Protein AF-A0A9E5IP10-F1 (afdb_monomer_lite)

Secondary structure (DSSP, 8-state):
------------SS-SS-BSTTS---HHHHHHHHHHHHHTTS---SS---SS--HHHHHHHHHHHHHTT---SS-B-TT-HHHHHHHHHHHHS--PPP-

Sequence (99 aa):
MEPGHMPAPNPHTALGASVGNEQTNAHADILWVKQALRDLGRYNPQRETLPFIDRMLLEAVRAYQRDRGLRVDGLLRPGGPTEACLRVECARVPRRPLP

Structure (mmCIF, N/CA/C/O backbone):
data_AF-A0A9E5IP10-F1
#
_entry.id   AF-A0A9E5IP10-F1
#
loop_
_atom_site.group_PDB
_atom_site.id
_atom_site.type_symbol
_atom_site.label_atom_id
_atom_site.label_alt_id
_atom_site.label_comp_id
_atom_site.label_asym_id
_atom_site.label_entity_id
_atom_site.label_seq_id
_atom_site.pdbx_PDB_ins_code
_atom_site.Cartn_x
_atom_site.Cartn_y
_atom_site.Cartn_z
_atom_site.occupancy
_atom_site.B_iso_or_equiv
_atom_site.auth_seq_id
_atom_site.auth_comp_id
_atom_site.auth_asym_id
_atom_site.auth_atom_id
_atom_site.pdbx_PDB_model_num
ATOM 1 N N . MET A 1 1 ? 2.304 -13.211 -32.927 1.00 40.53 1 MET A N 1
ATOM 2 C CA . MET A 1 1 ? 2.739 -11.917 -32.363 1.00 40.53 1 MET A CA 1
ATOM 3 C C . MET A 1 1 ? 1.469 -11.136 -32.098 1.00 40.53 1 MET A C 1
ATOM 5 O O . MET A 1 1 ? 0.900 -10.600 -33.037 1.00 40.53 1 MET A O 1
ATOM 9 N N . GLU A 1 2 ? 0.937 -11.209 -30.882 1.00 40.22 2 GLU A N 1
ATOM 10 C CA . GLU A 1 2 ? -0.307 -10.512 -30.545 1.00 40.22 2 GLU A CA 1
ATOM 11 C C . GLU A 1 2 ? 0.037 -9.066 -30.155 1.00 40.22 2 GLU A C 1
ATOM 13 O O . GLU A 1 2 ? 0.962 -8.867 -29.361 1.00 40.22 2 GLU A O 1
ATOM 18 N N . PRO A 1 3 ? -0.611 -8.049 -30.749 1.00 45.84 3 PRO A N 1
ATOM 19 C CA . PRO A 1 3 ? -0.337 -6.656 -30.426 1.00 45.84 3 PRO A CA 1
ATOM 20 C C . PRO A 1 3 ? -0.718 -6.403 -28.968 1.00 45.84 3 PRO A C 1
ATOM 22 O O . PRO A 1 3 ? -1.799 -6.794 -28.533 1.00 45.84 3 PRO A O 1
ATOM 25 N N . GLY A 1 4 ? 0.198 -5.774 -28.226 1.00 44.62 4 GLY A N 1
ATOM 26 C CA . GLY A 1 4 ? 0.078 -5.484 -26.802 1.00 44.62 4 GLY A CA 1
ATOM 27 C C . GLY A 1 4 ? -1.271 -4.866 -26.463 1.00 44.62 4 GLY A C 1
ATOM 28 O O . GLY A 1 4 ? -1.486 -3.668 -26.642 1.00 44.62 4 GLY A O 1
ATOM 29 N N . HIS A 1 5 ? -2.171 -5.711 -25.969 1.00 46.91 5 HIS A N 1
ATOM 30 C CA . HIS A 1 5 ? -3.415 -5.318 -25.345 1.00 46.91 5 HIS A CA 1
ATOM 31 C C . HIS A 1 5 ? -3.013 -4.528 -24.102 1.00 46.91 5 HIS A C 1
ATOM 33 O O . HIS A 1 5 ? -2.677 -5.110 -23.077 1.00 46.91 5 HIS A O 1
ATOM 39 N N . MET A 1 6 ? -2.949 -3.203 -24.213 1.00 40.62 6 MET A N 1
ATOM 40 C CA . MET A 1 6 ? -3.020 -2.328 -23.051 1.00 40.62 6 MET A CA 1
ATOM 41 C C . MET A 1 6 ? -4.416 -2.573 -22.480 1.00 40.62 6 MET A C 1
ATOM 43 O O . MET A 1 6 ? -5.383 -2.146 -23.118 1.00 40.62 6 MET A O 1
ATOM 47 N N . PRO A 1 7 ? -4.583 -3.306 -21.362 1.00 40.91 7 PRO A N 1
ATOM 48 C CA . PRO A 1 7 ? -5.906 -3.399 -20.786 1.00 40.91 7 PRO A CA 1
ATOM 49 C C . PRO A 1 7 ? -6.310 -1.972 -20.409 1.00 40.91 7 PRO A C 1
ATOM 51 O O . PRO A 1 7 ? -5.558 -1.257 -19.739 1.00 40.91 7 PRO A O 1
ATOM 54 N N . ALA A 1 8 ? -7.496 -1.553 -20.854 1.00 40.09 8 ALA A N 1
ATOM 55 C CA . ALA A 1 8 ? -8.206 -0.428 -20.258 1.00 40.09 8 ALA A CA 1
ATOM 56 C C . ALA A 1 8 ? -8.154 -0.556 -18.719 1.00 40.09 8 ALA A C 1
ATOM 58 O O . ALA A 1 8 ? -7.968 -1.673 -18.221 1.00 40.09 8 ALA A O 1
ATOM 59 N N . PRO A 1 9 ? -8.318 0.527 -17.937 1.00 41.19 9 PRO A N 1
ATOM 60 C CA . PRO A 1 9 ? -8.464 0.416 -16.491 1.00 41.19 9 PRO A CA 1
ATOM 61 C C . PRO A 1 9 ? -9.759 -0.348 -16.175 1.00 41.19 9 PRO A C 1
AT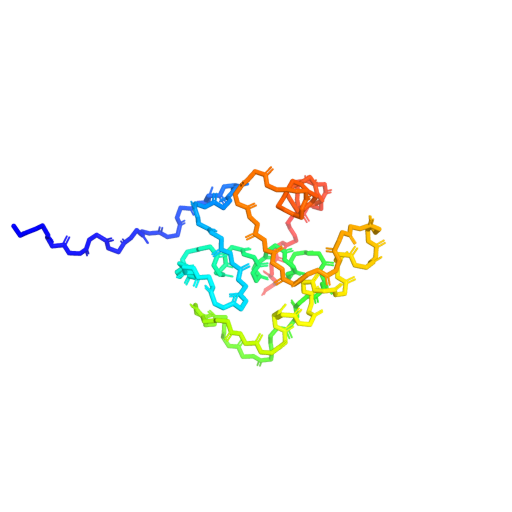OM 63 O O . PRO A 1 9 ? -10.796 0.228 -15.866 1.00 41.19 9 PRO A O 1
ATOM 66 N N . ASN A 1 10 ? -9.711 -1.673 -16.283 1.00 43.12 10 ASN A N 1
ATOM 67 C CA . ASN A 1 10 ? -10.704 -2.559 -15.733 1.00 43.12 10 ASN A CA 1
ATOM 68 C C . ASN A 1 10 ? -10.699 -2.291 -14.227 1.00 43.12 10 ASN A C 1
ATOM 70 O O . ASN A 1 10 ? -9.617 -2.212 -13.628 1.00 43.12 10 ASN A O 1
ATOM 74 N N . PRO A 1 11 ? -11.870 -2.164 -13.585 1.00 49.56 11 PRO A N 1
ATOM 75 C CA . PRO A 1 11 ? -11.959 -2.141 -12.139 1.00 49.56 11 PRO A CA 1
ATOM 76 C C . PRO A 1 11 ? -11.663 -3.557 -11.641 1.00 49.56 11 PRO A C 1
ATOM 78 O O . PRO A 1 11 ? -12.557 -4.266 -11.178 1.00 49.56 11 PRO A O 1
ATOM 81 N N . HIS A 1 12 ? -10.411 -4.006 -11.763 1.00 58.41 12 HIS A N 1
ATOM 82 C CA . HIS A 1 12 ? -9.961 -5.199 -11.079 1.00 58.41 12 HIS A CA 1
ATOM 83 C C . HIS A 1 12 ? -10.220 -4.902 -9.615 1.00 58.41 12 HIS A C 1
ATOM 85 O O . HIS A 1 12 ? -9.605 -4.033 -9.016 1.00 58.41 12 HIS A O 1
ATOM 91 N N . THR A 1 13 ? -11.233 -5.541 -9.049 1.00 63.28 13 THR A N 1
ATOM 92 C CA . THR A 1 13 ? -11.585 -5.329 -7.647 1.00 63.28 13 THR A CA 1
ATOM 93 C C . THR A 1 13 ? -10.568 -6.055 -6.756 1.00 63.28 13 THR A C 1
ATOM 95 O O . THR A 1 13 ? -10.793 -6.143 -5.565 1.00 63.28 13 THR A O 1
ATOM 98 N N . ALA A 1 14 ? -9.483 -6.596 -7.326 1.00 73.19 14 ALA A N 1
ATOM 99 C CA . ALA A 1 14 ? -8.469 -7.465 -6.743 1.00 73.19 14 ALA A CA 1
ATOM 100 C C . ALA A 1 14 ? -7.149 -7.333 -7.524 1.00 73.19 14 ALA A C 1
ATOM 102 O O . ALA A 1 14 ? -7.159 -6.837 -8.652 1.00 73.19 14 ALA A O 1
ATOM 103 N N . LEU A 1 15 ? -6.044 -7.814 -6.948 1.00 82.44 15 LEU A N 1
ATOM 104 C CA . LEU A 1 15 ? -4.741 -7.832 -7.613 1.00 82.44 15 LEU A CA 1
ATOM 105 C C . LEU A 1 15 ? -4.639 -9.012 -8.587 1.00 82.44 15 LEU A C 1
ATOM 107 O O . LEU A 1 15 ? -5.039 -10.128 -8.253 1.00 82.44 15 LEU A O 1
ATOM 111 N N . GLY A 1 16 ? -4.066 -8.779 -9.766 1.00 82.75 16 GLY A N 1
ATOM 112 C CA . GLY A 1 16 ? -3.677 -9.829 -10.712 1.00 82.75 16 GLY A CA 1
ATOM 113 C C . GLY A 1 16 ? -2.271 -10.368 -10.440 1.00 82.75 16 GLY A C 1
ATOM 114 O O . GLY A 1 16 ? -2.030 -11.571 -10.535 1.00 82.75 16 GLY A O 1
ATOM 115 N N . ALA A 1 17 ? -1.346 -9.491 -10.051 1.00 85.50 17 ALA A N 1
ATOM 116 C CA . ALA A 1 17 ? 0.018 -9.828 -9.676 1.00 85.50 17 ALA A CA 1
ATOM 117 C C . ALA A 1 17 ? 0.421 -9.163 -8.354 1.00 85.50 17 ALA A C 1
ATOM 119 O O . ALA A 1 17 ? -0.229 -8.256 -7.838 1.00 85.50 17 ALA A O 1
ATOM 120 N N . SER A 1 18 ? 1.524 -9.637 -7.775 1.00 87.25 18 SER A N 1
ATOM 121 C CA . SER A 1 18 ? 2.032 -9.044 -6.538 1.00 87.25 18 SER A CA 1
ATOM 122 C C . SER A 1 18 ? 2.633 -7.656 -6.788 1.00 87.25 18 SER A C 1
ATOM 124 O O . SER A 1 18 ? 3.329 -7.440 -7.783 1.00 87.25 18 SER A O 1
ATOM 126 N N . VAL A 1 19 ? 2.415 -6.749 -5.837 1.00 89.06 19 VAL A N 1
ATOM 127 C CA . VAL A 1 19 ? 2.879 -5.355 -5.841 1.00 89.06 19 VAL A CA 1
ATOM 128 C C . VAL A 1 19 ? 3.807 -5.146 -4.649 1.00 89.06 19 VAL A C 1
ATOM 130 O O . VAL A 1 19 ? 3.457 -5.502 -3.527 1.00 89.06 19 VAL A O 1
ATOM 133 N N . GLY A 1 20 ? 4.988 -4.575 -4.869 1.00 88.69 20 GLY A N 1
ATOM 134 C CA . GLY A 1 20 ? 5.984 -4.347 -3.821 1.00 88.69 20 GLY A CA 1
ATOM 135 C C . GLY A 1 20 ? 7.417 -4.427 -4.342 1.00 88.69 20 GLY A C 1
ATOM 136 O O . GLY A 1 20 ? 7.645 -4.590 -5.540 1.00 88.69 20 GLY A O 1
ATOM 137 N N . ASN A 1 21 ? 8.404 -4.298 -3.454 1.00 87.62 21 ASN A N 1
ATOM 138 C CA . ASN A 1 21 ? 9.808 -4.398 -3.861 1.00 87.62 21 ASN A CA 1
ATOM 139 C C . ASN A 1 21 ? 10.085 -5.767 -4.503 1.00 87.62 21 ASN A C 1
ATOM 141 O O . ASN A 1 21 ? 9.647 -6.775 -3.960 1.00 87.62 21 ASN A O 1
ATOM 145 N N . GLU A 1 22 ? 10.783 -5.783 -5.642 1.00 86.25 22 GLU A N 1
ATOM 146 C CA . GLU A 1 22 ? 11.186 -7.012 -6.358 1.00 86.25 22 GLU A CA 1
ATOM 147 C C . GLU A 1 22 ? 10.029 -7.903 -6.857 1.00 86.25 22 GLU A C 1
ATOM 149 O O . GLU A 1 22 ? 10.236 -9.054 -7.231 1.00 86.25 22 GLU A O 1
ATOM 154 N N . GLN A 1 23 ? 8.806 -7.369 -6.927 1.00 89.25 23 GLN A N 1
ATOM 155 C CA . GLN A 1 23 ? 7.647 -8.078 -7.473 1.00 89.25 23 GLN A CA 1
ATOM 156 C C . GLN A 1 23 ? 7.368 -7.719 -8.942 1.00 89.25 23 GLN A C 1
ATOM 158 O O . GLN A 1 23 ? 7.952 -6.790 -9.500 1.00 89.25 23 GLN A O 1
ATOM 163 N N . THR A 1 24 ? 6.419 -8.438 -9.556 1.00 89.56 24 THR A N 1
ATOM 164 C CA . THR A 1 24 ? 5.952 -8.208 -10.935 1.00 89.56 24 THR A CA 1
ATOM 165 C C . THR A 1 24 ? 5.529 -6.767 -11.178 1.00 89.56 24 THR A C 1
ATOM 167 O O . THR A 1 24 ? 5.809 -6.243 -12.251 1.00 89.56 24 THR A O 1
ATOM 170 N N . ASN A 1 25 ? 4.882 -6.127 -10.192 1.00 86.25 25 ASN A N 1
ATOM 171 C CA . ASN A 1 25 ? 4.579 -4.697 -10.244 1.00 86.25 25 ASN A CA 1
ATOM 172 C C . ASN A 1 25 ? 3.828 -4.307 -11.526 1.00 86.25 25 ASN A C 1
ATOM 174 O O . ASN A 1 25 ? 4.178 -3.343 -12.206 1.00 86.25 25 ASN A O 1
ATOM 178 N N . ALA A 1 26 ? 2.794 -5.081 -11.870 1.00 87.69 26 ALA A N 1
ATOM 179 C CA . ALA A 1 26 ? 2.000 -4.801 -13.054 1.00 87.69 26 ALA A CA 1
ATOM 180 C C . ALA A 1 26 ? 1.358 -3.411 -12.936 1.00 87.69 26 ALA A C 1
ATOM 182 O O . ALA A 1 26 ? 0.815 -3.043 -11.892 1.00 87.69 26 ALA A O 1
ATOM 183 N N . HIS A 1 27 ? 1.401 -2.641 -14.023 1.00 87.81 27 HIS A N 1
ATOM 184 C CA . HIS A 1 27 ? 0.928 -1.256 -14.042 1.00 87.81 27 HIS A CA 1
ATOM 185 C C . HIS A 1 27 ? -0.513 -1.112 -13.532 1.00 87.81 27 HIS A C 1
ATOM 187 O O . HIS A 1 27 ? -0.796 -0.226 -12.728 1.00 87.81 27 HIS A O 1
ATOM 193 N N . ALA A 1 28 ? -1.412 -2.009 -13.951 1.00 83.69 28 ALA A N 1
ATOM 194 C CA . ALA A 1 28 ? -2.810 -1.999 -13.523 1.00 83.69 28 ALA A CA 1
ATOM 195 C C . ALA A 1 28 ? -2.961 -2.213 -12.006 1.00 83.69 28 ALA A C 1
ATOM 197 O O . ALA A 1 28 ? -3.753 -1.521 -11.366 1.00 83.69 28 ALA A O 1
ATOM 198 N N . ASP A 1 29 ? -2.166 -3.114 -11.426 1.00 86.88 29 ASP A N 1
ATOM 199 C CA . ASP A 1 29 ? -2.185 -3.401 -9.993 1.00 86.88 29 ASP A CA 1
ATOM 200 C C . ASP A 1 29 ? -1.630 -2.224 -9.184 1.00 86.88 29 ASP A C 1
ATOM 202 O O . ASP A 1 29 ? -2.223 -1.820 -8.187 1.00 86.88 29 ASP A O 1
ATOM 206 N N . ILE A 1 30 ? -0.539 -1.600 -9.640 1.00 88.81 30 ILE A N 1
ATOM 207 C CA . ILE A 1 30 ? 0.022 -0.405 -8.992 1.00 88.81 30 ILE A CA 1
ATOM 208 C C . ILE A 1 30 ? -1.007 0.724 -8.954 1.00 88.81 30 ILE A C 1
ATOM 210 O O . ILE A 1 30 ? -1.219 1.334 -7.903 1.00 88.81 30 ILE A O 1
ATOM 214 N N . LEU A 1 31 ? -1.650 1.004 -10.091 1.00 87.75 31 LEU A N 1
ATOM 215 C CA . LEU A 1 31 ? -2.679 2.039 -10.181 1.00 87.75 31 LEU A CA 1
ATOM 216 C C . LEU A 1 31 ? -3.857 1.725 -9.259 1.00 87.75 31 LEU A C 1
ATOM 218 O O . LEU A 1 31 ? -4.340 2.620 -8.563 1.00 87.75 31 LEU A O 1
ATOM 222 N N . TRP A 1 32 ? -4.274 0.460 -9.193 1.00 86.50 32 TRP A N 1
ATOM 223 C CA . TRP A 1 32 ? -5.328 0.031 -8.285 1.00 86.50 32 TRP A CA 1
ATOM 224 C C . TRP A 1 32 ? -4.959 0.262 -6.815 1.00 86.50 32 TRP A C 1
ATOM 226 O O . TRP A 1 32 ? -5.739 0.872 -6.085 1.00 86.50 32 TRP A O 1
ATOM 236 N N . VAL A 1 33 ? -3.759 -0.143 -6.378 1.00 88.81 33 VAL A N 1
ATOM 237 C CA . VAL A 1 33 ? -3.313 0.049 -4.985 1.00 88.81 33 VAL A CA 1
ATOM 238 C C . VAL A 1 33 ? -3.229 1.533 -4.638 1.00 88.81 33 VAL A C 1
ATOM 240 O O . VAL A 1 33 ? -3.723 1.946 -3.586 1.00 88.81 33 VAL A O 1
ATOM 243 N N . LYS A 1 34 ? -2.650 2.354 -5.523 1.00 88.69 34 LYS A N 1
ATOM 244 C CA . LYS A 1 34 ? -2.590 3.812 -5.342 1.00 88.69 34 LYS A CA 1
ATOM 245 C C . LYS A 1 34 ? -3.990 4.404 -5.198 1.00 88.69 34 LYS A C 1
ATOM 247 O O . LYS A 1 34 ? -4.229 5.204 -4.294 1.00 88.69 34 LYS A O 1
ATOM 252 N N . GLN A 1 35 ? -4.925 3.982 -6.047 1.00 85.62 35 GLN A N 1
ATOM 253 C CA . GLN A 1 35 ? -6.301 4.463 -6.013 1.00 85.62 35 GLN A CA 1
ATOM 254 C C . GLN A 1 35 ? -7.049 4.013 -4.750 1.00 85.62 35 GLN A C 1
ATOM 256 O O . GLN A 1 35 ? -7.757 4.826 -4.157 1.00 85.62 35 GLN A O 1
ATOM 261 N N . ALA A 1 36 ? -6.868 2.766 -4.308 1.00 86.56 36 ALA A N 1
ATOM 262 C CA . ALA A 1 36 ? -7.472 2.243 -3.084 1.00 86.56 36 ALA A CA 1
ATOM 263 C C . ALA A 1 36 ? -6.956 2.991 -1.847 1.00 86.56 36 ALA A C 1
ATOM 265 O O . ALA A 1 36 ? -7.737 3.462 -1.026 1.00 86.56 36 ALA A O 1
ATOM 266 N N . LEU A 1 37 ? -5.640 3.187 -1.733 1.00 87.81 37 LEU A N 1
ATOM 267 C CA . LEU A 1 37 ? -5.061 3.956 -0.629 1.00 87.81 37 LEU A CA 1
ATOM 268 C C . LEU A 1 37 ? -5.489 5.430 -0.661 1.00 87.81 37 LEU A C 1
ATOM 270 O O . LEU A 1 37 ? -5.644 6.039 0.398 1.00 87.81 37 LEU A O 1
ATOM 274 N N . ARG A 1 38 ? -5.697 6.004 -1.851 1.00 85.56 38 ARG A N 1
ATOM 275 C CA . ARG A 1 38 ? -6.215 7.367 -2.013 1.00 85.56 38 ARG A CA 1
ATOM 276 C C . ARG A 1 38 ? -7.657 7.499 -1.550 1.00 85.56 38 ARG A C 1
ATOM 278 O O . ARG A 1 38 ? -7.967 8.455 -0.848 1.00 85.56 38 ARG A O 1
ATOM 285 N N . ASP A 1 39 ? -8.510 6.547 -1.909 1.00 83.25 39 ASP A N 1
ATOM 286 C CA . ASP A 1 39 ? -9.911 6.501 -1.475 1.00 83.25 39 ASP A CA 1
ATOM 287 C C . ASP A 1 39 ? -10.023 6.414 0.058 1.00 83.25 39 ASP A C 1
ATOM 289 O O . ASP A 1 39 ? -10.832 7.100 0.675 1.00 83.25 39 ASP A O 1
ATOM 293 N N . LEU A 1 40 ? -9.095 5.691 0.693 1.00 83.62 40 LEU A N 1
ATOM 294 C CA . LEU A 1 40 ? -8.959 5.634 2.152 1.00 83.62 40 LEU A CA 1
ATOM 295 C C . LEU A 1 40 ? -8.302 6.880 2.782 1.00 83.62 40 LEU A C 1
ATOM 297 O O . LEU A 1 40 ? -8.092 6.911 3.996 1.00 83.62 40 LEU A O 1
ATOM 301 N N . GLY A 1 41 ? -7.915 7.885 1.988 1.00 84.44 41 GLY A N 1
ATOM 302 C CA . GLY A 1 41 ? -7.221 9.090 2.458 1.00 84.44 41 GLY A CA 1
ATOM 303 C C . GLY A 1 41 ? -5.790 8.847 2.957 1.00 84.44 41 GLY A C 1
ATOM 304 O O . GLY A 1 41 ? -5.219 9.696 3.637 1.00 84.44 41 GLY A O 1
ATOM 305 N N . ARG A 1 42 ? -5.202 7.686 2.648 1.00 79.50 42 ARG A N 1
ATOM 306 C CA . ARG A 1 42 ? -3.858 7.264 3.087 1.00 79.50 42 ARG A CA 1
ATOM 307 C C . ARG A 1 42 ? -2.772 7.514 2.037 1.00 79.50 42 ARG A C 1
ATOM 309 O O . ARG A 1 42 ? -1.591 7.416 2.357 1.00 79.50 42 ARG A O 1
ATOM 316 N N . TYR A 1 43 ? -3.150 7.831 0.800 1.00 78.06 43 TYR A N 1
ATOM 317 C CA . TYR A 1 43 ? -2.229 8.161 -0.287 1.00 78.06 43 TYR A CA 1
ATOM 318 C C . TYR A 1 43 ? -2.722 9.398 -1.036 1.00 78.06 43 TYR A C 1
ATOM 320 O O . TYR A 1 43 ? -3.751 9.361 -1.703 1.00 78.06 43 TYR A O 1
ATOM 328 N N . ASN A 1 44 ? -1.988 10.503 -0.927 1.00 74.50 44 ASN A N 1
ATOM 329 C CA . ASN A 1 44 ? -2.310 11.736 -1.636 1.00 74.50 44 ASN A CA 1
ATOM 330 C C . ASN A 1 44 ? -1.125 12.129 -2.523 1.00 74.50 44 ASN A C 1
ATOM 332 O O . ASN A 1 44 ? -0.192 12.778 -2.040 1.00 74.50 44 ASN A O 1
ATOM 336 N N . PRO A 1 45 ? -1.111 11.709 -3.798 1.00 67.31 45 PRO A N 1
ATOM 337 C CA . PRO A 1 45 ? -0.012 12.058 -4.671 1.00 67.31 45 PRO A CA 1
ATOM 338 C C . PRO A 1 45 ? -0.109 13.555 -4.994 1.00 67.31 45 PRO A C 1
ATOM 340 O O . PRO A 1 45 ? -1.144 14.048 -5.433 1.00 67.31 45 PRO A O 1
ATOM 343 N N . GLN A 1 46 ? 0.980 14.297 -4.781 1.00 62.69 46 GLN A N 1
ATOM 344 C CA . GLN A 1 46 ? 1.065 15.711 -5.181 1.00 62.69 46 GLN A CA 1
ATOM 345 C C . GLN A 1 46 ? 1.076 15.895 -6.712 1.00 62.69 46 GLN A C 1
ATOM 347 O O . GLN A 1 46 ? 1.025 17.021 -7.199 1.00 62.69 46 GLN A O 1
ATOM 352 N N . ARG A 1 47 ? 1.198 14.800 -7.472 1.00 63.31 47 ARG A N 1
ATOM 353 C CA . ARG A 1 47 ? 1.290 14.752 -8.936 1.00 63.31 47 ARG A CA 1
ATOM 354 C C . ARG A 1 47 ? 0.394 13.641 -9.484 1.00 63.31 47 ARG A C 1
ATOM 356 O O . ARG A 1 47 ? -0.213 12.891 -8.723 1.00 63.31 47 ARG A O 1
ATOM 363 N N . GLU A 1 48 ? 0.326 13.539 -10.806 1.00 70.06 48 GLU A N 1
ATOM 364 C CA . GLU A 1 48 ? -0.387 12.467 -11.499 1.00 70.06 48 GLU A CA 1
ATOM 365 C C . GLU A 1 48 ? 0.019 11.071 -10.985 1.00 70.06 48 GLU A C 1
ATOM 367 O O . GLU A 1 48 ? 1.175 10.816 -10.637 1.00 70.06 48 GLU A O 1
ATOM 372 N N . THR A 1 49 ? -0.959 10.166 -10.897 1.00 71.88 49 THR A N 1
ATOM 373 C CA . THR A 1 49 ? -0.748 8.800 -10.404 1.00 71.88 49 THR A CA 1
ATOM 374 C C . THR A 1 49 ? -0.051 7.980 -11.484 1.00 71.88 49 THR A C 1
ATOM 376 O O . THR A 1 49 ? -0.696 7.435 -12.373 1.00 71.88 49 THR A O 1
ATOM 379 N N . LEU A 1 50 ? 1.276 7.894 -11.407 1.00 78.88 50 LEU A N 1
ATOM 380 C CA . LEU A 1 50 ? 2.063 7.095 -12.343 1.00 78.88 50 LEU A CA 1
ATOM 381 C C . LEU A 1 50 ? 1.965 5.590 -12.024 1.00 78.88 50 LEU A C 1
ATOM 383 O O . LEU A 1 50 ? 1.896 5.226 -10.845 1.00 78.88 50 LEU A O 1
ATOM 387 N N . PRO A 1 51 ? 2.034 4.699 -13.028 1.00 81.50 51 PRO A N 1
ATOM 388 C CA . PRO A 1 51 ? 1.932 3.249 -12.852 1.00 81.50 51 PRO A CA 1
ATOM 389 C C . PRO A 1 51 ? 3.241 2.595 -12.365 1.00 81.50 51 PRO A C 1
ATOM 391 O O . PRO A 1 51 ? 3.556 1.476 -12.753 1.00 81.50 51 PRO A O 1
ATOM 394 N N . PHE A 1 52 ? 4.013 3.279 -11.516 1.00 82.81 52 PHE A N 1
ATOM 395 C CA . PHE A 1 52 ? 5.283 2.787 -10.973 1.00 82.81 52 PHE A CA 1
ATOM 396 C C . PHE A 1 52 ? 5.251 2.704 -9.448 1.00 82.81 52 PHE A C 1
ATOM 398 O O . PHE A 1 52 ? 4.531 3.453 -8.783 1.00 82.81 52 PHE A O 1
ATOM 405 N N . ILE A 1 53 ? 6.038 1.784 -8.889 1.00 85.00 53 ILE A N 1
ATOM 406 C CA . ILE A 1 53 ? 6.297 1.759 -7.452 1.00 85.00 53 ILE A CA 1
ATOM 407 C C . ILE A 1 53 ? 7.167 2.961 -7.101 1.00 85.00 53 ILE A C 1
ATOM 409 O O . ILE A 1 53 ? 8.262 3.130 -7.633 1.00 85.00 53 ILE A O 1
ATOM 413 N N . ASP A 1 54 ? 6.702 3.755 -6.147 1.00 86.75 54 ASP A N 1
ATOM 414 C CA . ASP A 1 54 ? 7.460 4.853 -5.565 1.00 86.75 54 ASP A CA 1
ATOM 415 C C . ASP A 1 54 ? 7.587 4.656 -4.054 1.00 86.75 54 ASP A C 1
ATOM 417 O O . ASP A 1 54 ? 6.799 3.948 -3.418 1.00 86.75 54 ASP A O 1
ATOM 421 N N . ARG A 1 55 ? 8.586 5.313 -3.455 1.00 87.50 55 ARG A N 1
ATOM 422 C CA . ARG A 1 55 ? 8.843 5.229 -2.011 1.00 87.50 55 ARG A CA 1
ATOM 423 C C . ARG A 1 55 ? 7.591 5.556 -1.192 1.00 87.50 55 ARG A C 1
ATOM 425 O O . ARG A 1 55 ? 7.270 4.820 -0.265 1.00 87.50 55 ARG A O 1
ATOM 432 N N . MET A 1 56 ? 6.850 6.588 -1.602 1.00 87.19 56 MET A N 1
ATOM 433 C CA . MET A 1 56 ? 5.606 7.012 -0.957 1.00 87.19 56 MET A CA 1
ATOM 434 C C . MET A 1 56 ? 4.539 5.912 -0.970 1.00 87.19 56 MET A C 1
ATOM 436 O O . MET A 1 56 ? 3.877 5.699 0.042 1.00 87.19 56 MET A O 1
ATOM 440 N N . LEU A 1 57 ? 4.388 5.187 -2.085 1.00 88.38 57 LEU A N 1
ATOM 441 C CA . LEU A 1 57 ? 3.471 4.051 -2.157 1.00 88.38 57 LEU A CA 1
ATOM 442 C C . LEU A 1 57 ? 3.896 2.949 -1.179 1.00 88.38 57 LEU A C 1
ATOM 444 O O . LEU A 1 57 ? 3.077 2.483 -0.394 1.00 88.38 57 LEU A O 1
ATOM 448 N N . LEU A 1 58 ? 5.176 2.566 -1.172 1.00 90.62 58 LEU A N 1
ATOM 449 C CA . LEU A 1 58 ? 5.678 1.527 -0.264 1.00 90.62 58 LEU A CA 1
ATOM 450 C C . LEU A 1 58 ? 5.522 1.917 1.213 1.00 90.62 58 LEU A C 1
ATOM 452 O O . LEU A 1 58 ? 5.202 1.077 2.052 1.00 90.62 58 LEU A O 1
ATOM 456 N N . GLU A 1 59 ? 5.753 3.185 1.549 1.00 91.44 59 GLU A N 1
ATOM 457 C CA . GLU A 1 59 ? 5.527 3.716 2.895 1.00 91.44 59 GLU A CA 1
ATOM 458 C C . GLU A 1 59 ? 4.043 3.694 3.272 1.00 91.44 59 GLU A C 1
ATOM 460 O O . GLU A 1 59 ? 3.715 3.233 4.364 1.00 91.44 59 GLU A O 1
ATOM 465 N N . ALA A 1 60 ? 3.144 4.086 2.364 1.00 90.94 60 ALA A N 1
ATOM 466 C CA . ALA A 1 60 ? 1.702 4.024 2.591 1.00 90.94 60 ALA A CA 1
ATOM 467 C C . ALA A 1 60 ? 1.208 2.581 2.800 1.00 90.94 60 ALA A C 1
ATOM 469 O O . ALA A 1 60 ? 0.421 2.330 3.713 1.00 90.94 60 ALA A O 1
ATOM 470 N N . VAL A 1 61 ? 1.715 1.618 2.022 1.00 92.44 61 VAL A N 1
ATOM 471 C CA . VAL A 1 61 ? 1.395 0.188 2.182 1.00 92.44 61 VAL A CA 1
ATOM 472 C C . VAL A 1 61 ? 1.874 -0.328 3.536 1.00 92.44 61 VAL A C 1
ATOM 474 O O . VAL A 1 61 ? 1.099 -0.942 4.265 1.00 92.44 61 VAL A O 1
ATOM 477 N N . ARG A 1 62 ? 3.124 -0.043 3.918 1.00 93.81 62 ARG A N 1
ATOM 478 C CA . ARG A 1 62 ? 3.664 -0.455 5.224 1.00 93.81 62 ARG A CA 1
ATOM 479 C C . ARG A 1 62 ? 2.910 0.186 6.387 1.00 93.81 62 ARG A C 1
ATOM 481 O O . ARG A 1 62 ? 2.600 -0.492 7.364 1.00 93.81 62 ARG A O 1
ATOM 488 N N . ALA A 1 63 ? 2.581 1.471 6.280 1.00 93.31 63 ALA A N 1
ATOM 489 C CA . ALA A 1 63 ? 1.785 2.173 7.279 1.00 93.31 63 ALA A CA 1
ATOM 490 C C . ALA A 1 63 ? 0.387 1.557 7.412 1.00 93.31 63 ALA A C 1
ATOM 492 O O . ALA A 1 63 ? -0.076 1.335 8.527 1.00 93.31 63 ALA A O 1
ATOM 493 N N . TYR A 1 64 ? -0.255 1.218 6.291 1.00 92.88 64 TYR A N 1
ATOM 494 C CA . TYR A 1 64 ? -1.547 0.537 6.277 1.00 92.88 64 TYR A CA 1
ATOM 495 C C . TYR A 1 64 ? -1.475 -0.854 6.917 1.00 92.88 64 TYR A C 1
ATOM 497 O O . TYR A 1 64 ? -2.288 -1.184 7.777 1.00 92.88 64 TYR A O 1
ATOM 505 N N . GLN A 1 65 ? -0.474 -1.659 6.555 1.00 94.88 65 GLN A N 1
ATOM 506 C CA . GLN A 1 65 ? -0.263 -2.972 7.162 1.00 94.88 65 GLN A CA 1
ATOM 507 C C . GLN A 1 65 ? -0.082 -2.859 8.679 1.00 94.88 65 GLN A C 1
ATOM 509 O O . GLN A 1 65 ? -0.719 -3.597 9.427 1.00 94.88 65 GLN A O 1
ATOM 514 N N . ARG A 1 66 ? 0.718 -1.892 9.142 1.00 95.31 66 ARG A N 1
ATOM 515 C CA . ARG A 1 66 ? 0.937 -1.634 10.570 1.00 95.31 66 ARG A CA 1
ATOM 516 C C . ARG A 1 66 ? -0.349 -1.215 11.289 1.00 95.31 66 ARG A C 1
ATOM 518 O O . ARG A 1 66 ? -0.631 -1.740 12.359 1.00 95.31 66 ARG A O 1
ATOM 525 N N . ASP A 1 67 ? -1.117 -0.297 10.703 1.00 92.69 67 ASP A N 1
ATOM 526 C CA . ASP A 1 67 ? -2.401 0.203 11.226 1.00 92.69 67 ASP A CA 1
ATOM 527 C C . ASP A 1 67 ? -3.426 -0.923 11.412 1.00 92.69 67 ASP A C 1
ATOM 529 O O . ASP A 1 67 ? -4.169 -0.939 12.388 1.00 92.69 67 ASP A O 1
ATOM 533 N N . ARG A 1 68 ? -3.416 -1.907 10.506 1.00 92.00 68 ARG A N 1
ATOM 534 C CA . ARG A 1 68 ? -4.344 -3.045 10.510 1.00 92.00 68 ARG A CA 1
ATOM 535 C C . ARG A 1 68 ? -3.809 -4.299 11.200 1.00 92.00 68 ARG A C 1
ATOM 537 O O . ARG A 1 68 ? -4.469 -5.332 11.149 1.00 92.00 68 ARG A O 1
ATOM 544 N N . GLY A 1 69 ? -2.637 -4.229 11.834 1.00 93.88 69 G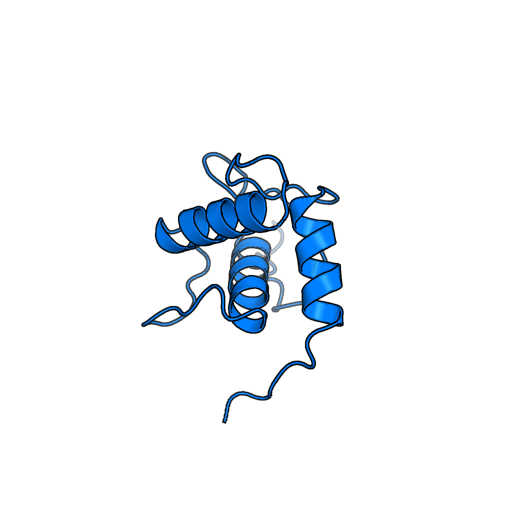LY A N 1
ATOM 545 C CA . GLY A 1 69 ? -2.022 -5.382 12.503 1.00 93.88 69 GLY A CA 1
ATOM 546 C C . GLY A 1 69 ? -1.625 -6.514 11.547 1.00 93.88 69 GLY A C 1
ATOM 547 O O . GLY A 1 69 ? -1.525 -7.6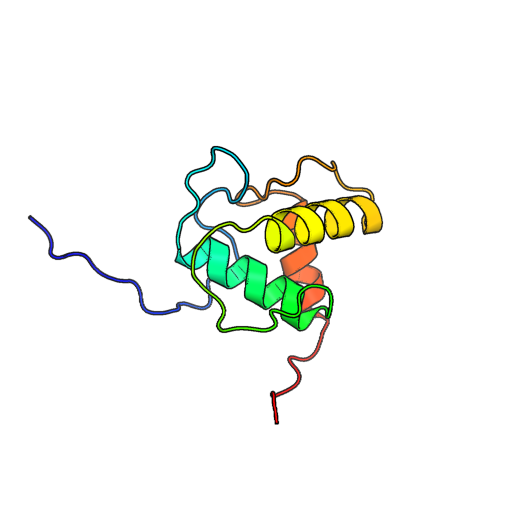68 11.956 1.00 93.88 69 GLY A O 1
ATOM 548 N N . LEU A 1 70 ? -1.419 -6.198 10.266 1.00 93.38 70 LEU A N 1
ATOM 549 C CA . LEU A 1 70 ? -0.941 -7.130 9.251 1.00 93.38 70 LEU A CA 1
ATOM 550 C C . LEU A 1 70 ? 0.589 -7.226 9.288 1.00 93.38 70 LEU A C 1
ATOM 552 O O . LEU A 1 70 ? 1.285 -6.404 9.889 1.00 93.38 70 LEU A O 1
ATOM 556 N N . ARG A 1 71 ? 1.134 -8.216 8.578 1.00 92.88 71 ARG A N 1
ATOM 557 C CA . ARG A 1 71 ? 2.577 -8.305 8.342 1.00 92.88 71 ARG A CA 1
ATOM 558 C C . ARG A 1 71 ? 3.048 -7.055 7.588 1.00 92.88 71 ARG A C 1
ATOM 560 O O . ARG A 1 71 ? 2.549 -6.764 6.508 1.00 92.88 71 ARG A O 1
ATOM 567 N N . VAL A 1 72 ? 4.003 -6.324 8.166 1.00 94.81 72 VAL A N 1
ATOM 568 C CA . VAL A 1 72 ? 4.562 -5.081 7.602 1.00 94.81 72 VAL A CA 1
ATOM 569 C C . VAL A 1 72 ? 5.713 -5.407 6.647 1.00 94.81 72 VAL A C 1
ATOM 571 O O . VAL A 1 72 ? 6.867 -5.066 6.889 1.00 94.81 72 VAL A O 1
ATOM 574 N N . ASP A 1 73 ? 5.408 -6.144 5.584 1.00 91.19 73 ASP A N 1
ATOM 575 C CA . ASP A 1 73 ? 6.377 -6.536 4.551 1.00 91.19 73 ASP A CA 1
ATOM 576 C C . ASP A 1 73 ? 6.427 -5.548 3.373 1.00 91.19 73 ASP A C 1
ATOM 578 O O . ASP A 1 73 ? 7.368 -5.566 2.583 1.00 91.19 73 ASP A O 1
ATOM 582 N N . GLY A 1 74 ? 5.460 -4.632 3.277 1.00 90.38 74 GLY A N 1
ATOM 583 C CA . GLY A 1 74 ? 5.338 -3.691 2.165 1.00 90.38 74 GLY A CA 1
ATOM 584 C C . GLY A 1 74 ? 4.944 -4.352 0.845 1.00 90.38 74 GLY A C 1
ATOM 585 O O . GLY A 1 74 ? 5.111 -3.734 -0.206 1.00 90.38 74 GLY A O 1
ATOM 586 N N . LEU A 1 75 ? 4.451 -5.591 0.893 1.00 91.44 75 LEU A N 1
ATOM 587 C CA . LEU A 1 75 ? 4.021 -6.368 -0.257 1.00 91.44 75 LEU A CA 1
ATOM 588 C C . LEU A 1 75 ? 2.502 -6.527 -0.241 1.00 91.44 75 LEU A C 1
ATOM 590 O O . LEU A 1 75 ? 1.876 -6.785 0.786 1.00 91.44 75 LEU A O 1
ATOM 594 N N . LEU A 1 76 ? 1.901 -6.459 -1.419 1.00 91.62 76 LEU A N 1
ATOM 595 C CA . LEU A 1 76 ? 0.546 -6.917 -1.642 1.00 91.62 76 LEU A CA 1
ATOM 596 C C . LEU A 1 76 ? 0.600 -8.111 -2.571 1.00 91.62 76 LEU A C 1
ATOM 598 O O . LEU A 1 76 ? 1.228 -8.068 -3.626 1.00 91.62 76 LEU A O 1
ATOM 602 N N . ARG A 1 77 ? -0.050 -9.190 -2.156 1.00 89.62 77 ARG A N 1
ATOM 603 C CA . ARG A 1 77 ? -0.134 -10.429 -2.922 1.00 89.62 77 ARG A CA 1
ATOM 604 C C . ARG A 1 77 ? -1.579 -10.634 -3.362 1.00 89.62 77 ARG A C 1
ATOM 606 O O . ARG A 1 77 ? -2.465 -10.311 -2.566 1.00 89.62 77 ARG A O 1
ATOM 613 N N . PRO A 1 78 ? -1.809 -11.198 -4.557 1.00 87.38 78 PRO A N 1
ATOM 614 C CA . PRO A 1 78 ? -3.144 -11.569 -4.997 1.00 87.38 78 PRO A CA 1
ATOM 615 C C . PRO A 1 78 ? -3.762 -12.562 -4.008 1.00 87.38 78 PRO A C 1
ATOM 617 O O . PRO A 1 78 ? -3.135 -13.558 -3.645 1.00 87.38 78 PRO A O 1
ATOM 620 N N . GLY A 1 79 ? -4.955 -12.249 -3.504 1.00 85.12 79 GLY A N 1
ATOM 621 C CA . GLY A 1 79 ? -5.636 -13.013 -2.454 1.00 85.12 79 GLY A CA 1
ATOM 622 C C . GLY A 1 79 ? -4.998 -12.911 -1.061 1.00 85.12 79 GLY A C 1
ATOM 623 O O . GLY A 1 79 ? -5.401 -13.619 -0.140 1.00 85.12 79 GLY A O 1
ATOM 624 N N . GLY A 1 80 ? -3.996 -12.048 -0.882 1.00 89.50 80 GLY A N 1
ATOM 625 C CA . GLY A 1 80 ? -3.331 -11.833 0.397 1.00 89.50 80 GLY A CA 1
ATOM 626 C C . GLY A 1 80 ? -4.162 -10.997 1.380 1.00 89.50 80 GLY A C 1
ATOM 627 O O . GLY A 1 80 ? -5.096 -10.293 0.986 1.00 89.50 80 GLY A O 1
ATOM 628 N N . PRO A 1 81 ? -3.785 -10.991 2.672 1.00 91.88 81 PRO A N 1
ATOM 629 C CA . PRO A 1 81 ? -4.530 -10.270 3.704 1.00 91.88 81 PRO A CA 1
ATOM 630 C C . PRO A 1 81 ? -4.554 -8.752 3.465 1.00 91.88 81 PRO A C 1
ATOM 632 O O . PRO A 1 81 ? -5.567 -8.105 3.714 1.00 91.88 81 PRO A O 1
ATOM 635 N N . THR A 1 82 ? -3.471 -8.175 2.930 1.00 92.00 82 THR A N 1
ATOM 636 C CA . THR A 1 82 ? -3.408 -6.737 2.618 1.00 92.00 82 THR A CA 1
ATOM 637 C C . THR A 1 82 ? -4.363 -6.346 1.490 1.00 92.00 82 THR A C 1
ATOM 639 O O . THR A 1 82 ? -5.040 -5.328 1.609 1.00 92.00 82 THR A O 1
ATOM 642 N N . GLU A 1 83 ? -4.471 -7.158 0.431 1.00 90.94 83 GLU A N 1
ATOM 643 C CA . GLU A 1 83 ? -5.450 -6.932 -0.641 1.00 90.94 83 GLU A CA 1
ATOM 644 C C . GLU A 1 83 ? -6.875 -7.031 -0.095 1.00 90.94 83 GLU A C 1
ATOM 646 O O . GLU A 1 83 ? -7.678 -6.122 -0.299 1.00 90.94 83 GLU A O 1
ATOM 651 N N . ALA A 1 84 ? -7.183 -8.112 0.626 1.00 90.12 84 ALA A N 1
ATOM 652 C CA . ALA A 1 84 ? -8.519 -8.355 1.153 1.00 90.12 84 ALA A CA 1
ATOM 653 C C . ALA A 1 84 ? -8.989 -7.206 2.059 1.00 90.12 84 ALA A C 1
ATOM 655 O O . ALA A 1 84 ? -10.100 -6.703 1.888 1.00 90.12 84 ALA A O 1
ATOM 656 N N . CYS A 1 85 ? -8.128 -6.730 2.965 1.00 90.44 85 CYS A N 1
ATOM 657 C CA . CYS A 1 85 ? -8.437 -5.574 3.804 1.00 90.44 85 CYS A CA 1
ATOM 658 C C . CYS A 1 85 ? -8.679 -4.304 2.976 1.00 90.44 85 CYS A C 1
ATOM 660 O O . CYS A 1 85 ? -9.672 -3.619 3.216 1.00 90.44 85 CYS A O 1
ATOM 662 N N . LEU A 1 86 ? -7.837 -4.000 1.979 1.00 88.62 86 LEU A N 1
ATOM 663 C CA . LEU A 1 86 ? -8.034 -2.822 1.123 1.00 88.62 86 LEU A CA 1
ATOM 664 C C . LEU A 1 86 ? -9.362 -2.878 0.369 1.00 88.62 86 LEU A C 1
ATOM 666 O O . LEU A 1 86 ? -10.068 -1.875 0.298 1.00 88.62 86 LEU A O 1
ATOM 670 N N . ARG A 1 87 ? -9.727 -4.052 -0.152 1.00 87.19 87 ARG A N 1
ATOM 671 C CA . ARG A 1 87 ? -10.995 -4.271 -0.856 1.00 87.19 87 ARG A CA 1
ATOM 672 C C . ARG A 1 87 ? -12.196 -4.049 0.043 1.00 87.19 87 ARG A C 1
ATOM 674 O O . ARG A 1 87 ? -13.115 -3.335 -0.344 1.00 87.19 87 ARG A O 1
ATOM 681 N N . VAL A 1 88 ? -12.184 -4.656 1.229 1.00 87.56 88 VAL A N 1
ATOM 682 C CA . VAL A 1 88 ? -13.270 -4.520 2.206 1.00 87.56 88 VAL A CA 1
ATOM 683 C C . VAL A 1 88 ? -13.416 -3.062 2.625 1.00 87.56 88 VAL A C 1
ATOM 685 O O . VAL A 1 88 ? -14.522 -2.538 2.633 1.00 87.56 88 VAL A O 1
ATOM 688 N N . GLU A 1 89 ? -12.316 -2.375 2.918 1.00 87.25 89 GLU A N 1
ATOM 689 C CA . GLU A 1 89 ? -12.357 -0.977 3.346 1.00 87.25 89 GLU A CA 1
ATOM 690 C C . GLU A 1 89 ? -12.797 -0.033 2.221 1.00 87.25 89 GLU A C 1
ATOM 692 O O . GLU A 1 89 ? -13.659 0.807 2.451 1.00 87.25 89 GLU A O 1
ATOM 697 N N . CYS A 1 90 ? -12.291 -0.203 0.998 1.00 80.75 90 CYS A N 1
ATOM 698 C CA . CYS A 1 90 ? -12.714 0.601 -0.153 1.00 80.75 90 CYS A CA 1
ATOM 699 C C . CYS A 1 90 ? -14.185 0.342 -0.524 1.00 80.75 90 CYS A C 1
ATOM 701 O O . CYS A 1 90 ? -14.876 1.243 -0.980 1.00 80.75 90 CYS A O 1
ATOM 703 N N . ALA A 1 91 ? -14.706 -0.867 -0.289 1.00 80.81 91 ALA A N 1
ATOM 704 C CA . ALA A 1 91 ? -16.135 -1.142 -0.445 1.00 80.81 91 ALA A CA 1
ATOM 705 C C . ALA A 1 91 ? -16.996 -0.472 0.644 1.00 80.81 91 ALA A C 1
ATOM 707 O O . ALA A 1 91 ? -18.180 -0.223 0.421 1.00 80.81 91 ALA A O 1
ATOM 708 N N . ARG A 1 92 ? -16.422 -0.194 1.822 1.00 79.25 92 ARG A N 1
ATOM 709 C CA . ARG A 1 92 ? -17.102 0.466 2.951 1.00 79.25 92 ARG A CA 1
ATOM 710 C C . ARG A 1 92 ? -17.063 1.987 2.860 1.00 79.25 92 ARG A C 1
ATOM 712 O O . ARG A 1 92 ? -17.961 2.638 3.390 1.00 79.25 92 ARG A O 1
ATOM 719 N N . VAL A 1 93 ? -16.037 2.555 2.229 1.00 72.94 93 VAL A N 1
ATOM 720 C CA . VAL A 1 93 ? -15.952 3.995 1.982 1.00 72.94 93 VAL A CA 1
ATOM 721 C C . VAL 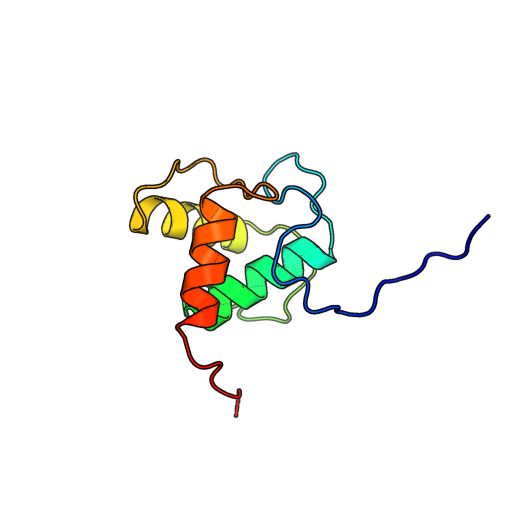A 1 93 ? -16.790 4.315 0.739 1.00 72.94 93 VAL A C 1
ATOM 723 O O . VAL A 1 93 ? -16.491 3.816 -0.345 1.00 72.94 93 VAL A O 1
ATOM 726 N N . PRO A 1 94 ? -17.865 5.121 0.846 1.00 61.22 94 PRO A N 1
ATOM 727 C CA . PRO A 1 94 ? -18.562 5.582 -0.343 1.00 61.22 94 PRO A CA 1
ATOM 728 C C . PRO A 1 94 ? -17.577 6.431 -1.141 1.00 61.22 94 PRO A C 1
ATOM 730 O O . PRO A 1 94 ? -17.121 7.462 -0.643 1.00 61.22 94 PRO A O 1
ATOM 733 N N . ARG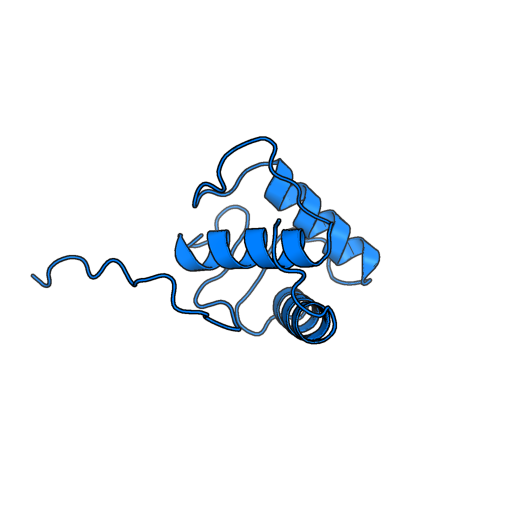 A 1 95 ? -17.231 5.980 -2.353 1.00 60.53 95 ARG A N 1
ATOM 734 C CA . ARG A 1 95 ? -16.313 6.691 -3.251 1.00 60.53 95 ARG A CA 1
ATOM 735 C C . ARG A 1 95 ? -16.775 8.131 -3.368 1.00 60.53 95 ARG A C 1
ATOM 737 O O . ARG A 1 95 ? -17.792 8.413 -4.003 1.00 60.53 95 ARG A O 1
ATOM 744 N N . ARG A 1 96 ? -16.060 9.043 -2.714 1.00 51.56 96 ARG A N 1
ATOM 745 C CA . ARG A 1 96 ? -16.397 10.458 -2.781 1.00 51.56 96 ARG A CA 1
ATOM 746 C C . ARG A 1 96 ? -16.044 10.908 -4.197 1.00 51.56 96 ARG A C 1
ATOM 748 O O . ARG A 1 96 ? -14.876 10.778 -4.569 1.00 51.56 96 ARG A O 1
ATOM 755 N N . PRO A 1 97 ? -17.007 11.387 -5.006 1.00 42.62 97 PRO A N 1
ATOM 756 C CA . PRO A 1 97 ? -16.663 11.963 -6.294 1.00 42.62 97 PRO A CA 1
ATOM 757 C C . PRO A 1 97 ? -15.689 13.113 -6.027 1.00 42.62 97 PRO A C 1
ATOM 759 O O . PRO A 1 97 ? -15.935 13.958 -5.162 1.00 42.62 97 PRO A O 1
ATOM 762 N N . LEU A 1 98 ? -14.535 13.075 -6.693 1.00 40.03 98 LEU A N 1
ATOM 763 C CA . LEU A 1 98 ? -13.615 14.207 -6.706 1.00 40.03 98 LEU A CA 1
ATOM 764 C C . LEU A 1 98 ? -14.387 15.409 -7.288 1.00 40.03 98 LEU A C 1
ATOM 766 O O . LEU A 1 98 ? -15.089 15.203 -8.281 1.00 40.03 98 LEU A O 1
ATOM 770 N N . PRO A 1 99 ? -14.338 16.599 -6.657 1.00 41.16 99 PRO A N 1
ATOM 771 C CA . PRO A 1 99 ? -14.947 17.803 -7.216 1.00 41.16 99 PRO A CA 1
ATOM 772 C C . PRO A 1 99 ? -14.266 18.231 -8.520 1.00 41.16 99 PRO 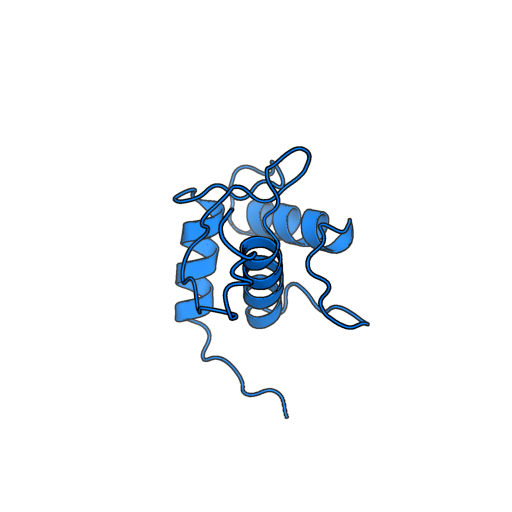A C 1
ATOM 774 O O . PRO A 1 99 ? -13.062 17.920 -8.690 1.00 41.16 99 PRO A O 1
#

Radius of gyration: 13.36 Å; chains: 1; bounding box: 30×31×45 Å

Foldseek 3Di:
DDPDCPDDLDPPLWDPWKPFPPTPLDLSRQLNLQVLCVLVVLHDDPDDRGSDDDPSSLVSLLVQCVVVVHPSPSMDGTVDPSRVVSSVVSVVRDRDPDD

pLDDT: mean 78.59, std 16.96, range [40.03, 95.31]